Protein AF-A0A3L9I147-F1 (afdb_monomer_lite)

Foldseek 3Di:
DFDPDQQGACEPPVCDPVNVCVVCVVDPDPVVVVVVVVVNVVSRDDHPVVVQVVFDFDPDDPDTDTDDDD

Secondary structure (DSSP, 8-state):
----STT--SBTTTB-HHHHHHHHTT--SHHHHHHHHHHHHTTSPPPPHHHHTTSEEETTSSS-EEE---

pLDDT: mean 77.5, std 14.03, range [36.56, 94.06]

Sequence (70 aa):
MTNPQFAGHPFGTTVTAETLRNTFAPLSQWEDKYRQLIMLGKQLPALPDELKAQAKEIAGCENRVWLGYT

Organism: Escherichia coli (NCBI:txid562)

InterPro domains:
  IPR003808 Fe-S metabolism associated domain, SufE-like [PF02657] (23-68)
  IPR003808 Fe-S metabolism associated domain, SufE-like [PTHR43597] (10-68)

Structure (mmCIF, N/CA/C/O backbone):
data_AF-A0A3L9I147-F1
#
_entry.id   AF-A0A3L9I147-F1
#
loop_
_atom_site.group_PDB
_atom_site.id
_atom_site.type_symbol
_atom_site.label_atom_id
_atom_site.label_alt_id
_atom_site.label_comp_id
_atom_site.label_asym_id
_atom_site.label_entity_id
_atom_site.label_seq_id
_atom_site.pdbx_PDB_ins_code
_atom_site.Cartn_x
_atom_site.Cartn_y
_atom_site.Cartn_z
_atom_site.occupancy
_atom_site.B_iso_or_equiv
_atom_site.auth_seq_id
_atom_site.auth_comp_id
_atom_site.auth_asym_id
_atom_site.auth_atom_id
_atom_site.pdbx_PDB_model_num
ATOM 1 N N . MET A 1 1 ? 10.829 -15.455 2.340 1.00 36.56 1 MET A N 1
ATOM 2 C CA . MET A 1 1 ? 10.966 -16.089 1.014 1.00 36.56 1 MET A CA 1
ATOM 3 C C . MET A 1 1 ? 10.050 -15.328 0.067 1.00 36.56 1 MET A C 1
ATOM 5 O O . MET A 1 1 ? 8.845 -15.527 0.117 1.00 36.56 1 MET A O 1
ATOM 9 N N . THR A 1 2 ? 10.578 -14.346 -0.658 1.00 41.69 2 THR A N 1
ATOM 10 C CA . THR A 1 2 ? 9.823 -13.509 -1.605 1.00 41.69 2 THR A CA 1
ATOM 11 C C . THR A 1 2 ? 9.684 -14.260 -2.930 1.00 41.69 2 THR A C 1
ATOM 13 O O . THR A 1 2 ? 10.669 -14.764 -3.460 1.00 41.69 2 THR A O 1
ATOM 16 N N . ASN A 1 3 ? 8.448 -14.394 -3.413 1.00 44.47 3 ASN A N 1
ATOM 17 C CA . ASN A 1 3 ? 8.079 -15.095 -4.647 1.00 44.47 3 ASN A CA 1
ATOM 18 C C . ASN A 1 3 ? 8.826 -14.494 -5.863 1.00 44.47 3 ASN A C 1
ATOM 20 O O . ASN A 1 3 ? 8.933 -13.267 -5.922 1.00 44.47 3 ASN A O 1
ATOM 24 N N . PRO A 1 4 ? 9.293 -15.283 -6.854 1.00 50.44 4 PRO A N 1
ATOM 25 C CA . PRO A 1 4 ? 9.970 -14.778 -8.052 1.00 50.44 4 PRO A CA 1
ATOM 26 C C . PRO A 1 4 ? 8.964 -14.228 -9.081 1.00 50.44 4 PRO A C 1
ATOM 28 O O . PRO A 1 4 ? 9.077 -14.475 -10.277 1.00 50.44 4 PRO A O 1
ATOM 31 N N . GLN A 1 5 ? 7.940 -13.511 -8.617 1.00 56.56 5 GLN A N 1
ATOM 32 C CA . GLN A 1 5 ? 7.083 -12.721 -9.492 1.00 56.56 5 GLN A CA 1
ATOM 33 C C . GLN A 1 5 ? 7.815 -11.422 -9.825 1.00 56.56 5 GLN A C 1
ATOM 35 O O . GLN A 1 5 ? 8.436 -10.811 -8.952 1.00 56.56 5 GLN A O 1
ATOM 40 N N . PHE A 1 6 ? 7.775 -11.034 -11.101 1.00 58.53 6 PHE A N 1
ATOM 41 C CA . PHE A 1 6 ? 8.285 -9.756 -11.592 1.00 58.53 6 PHE A CA 1
ATOM 42 C C . PHE A 1 6 ? 7.863 -8.633 -10.628 1.00 58.53 6 PHE A C 1
ATOM 44 O O . PHE A 1 6 ? 6.675 -8.433 -10.400 1.00 58.53 6 PHE A O 1
ATOM 51 N N . ALA A 1 7 ? 8.842 -7.951 -10.022 1.00 64.31 7 ALA A N 1
ATOM 52 C CA . ALA A 1 7 ? 8.640 -6.961 -8.956 1.00 64.31 7 ALA A CA 1
ATOM 53 C C . ALA A 1 7 ? 7.913 -7.491 -7.696 1.00 64.31 7 ALA A C 1
ATOM 55 O O . ALA A 1 7 ? 6.869 -6.980 -7.292 1.00 64.31 7 ALA A O 1
ATOM 56 N N . GLY A 1 8 ? 8.501 -8.497 -7.038 1.00 68.44 8 GLY A N 1
ATOM 57 C CA . GLY A 1 8 ? 7.977 -9.079 -5.802 1.00 68.44 8 GLY A CA 1
ATOM 58 C C . GLY A 1 8 ? 7.670 -8.036 -4.722 1.00 68.44 8 GLY A C 1
ATOM 59 O O . GLY A 1 8 ? 8.568 -7.379 -4.200 1.00 68.44 8 GLY A O 1
ATOM 60 N N . HIS A 1 9 ? 6.395 -7.921 -4.356 1.00 79.88 9 HIS A N 1
ATOM 61 C CA . HIS A 1 9 ? 5.905 -7.006 -3.330 1.00 79.88 9 HIS A CA 1
ATOM 62 C C . HIS A 1 9 ? 5.178 -7.761 -2.206 1.00 79.88 9 HIS A C 1
ATOM 64 O O . HIS A 1 9 ? 4.609 -8.830 -2.439 1.00 79.88 9 HIS A O 1
ATOM 70 N N . PRO A 1 10 ? 5.136 -7.215 -0.977 1.00 80.88 10 PRO A N 1
ATOM 71 C CA . PRO A 1 10 ? 4.500 -7.890 0.155 1.00 80.88 10 PRO A CA 1
ATOM 72 C C . PRO A 1 10 ? 2.962 -7.836 0.120 1.00 80.88 10 PRO A C 1
ATOM 74 O O . PRO A 1 10 ? 2.309 -8.534 0.893 1.00 80.88 10 PRO A O 1
ATOM 77 N N . PHE A 1 11 ? 2.364 -7.018 -0.754 1.00 84.38 11 PHE A N 1
ATOM 78 C CA . PHE A 1 11 ? 0.910 -6.844 -0.847 1.00 84.38 11 PHE A CA 1
ATOM 79 C C . PHE A 1 11 ? 0.214 -8.070 -1.438 1.00 84.38 11 PHE A C 1
ATOM 81 O O . PHE A 1 11 ? 0.650 -8.603 -2.454 1.00 84.38 11 PHE A O 1
ATOM 88 N N . GLY A 1 12 ? -0.866 -8.518 -0.798 1.00 80.75 12 GLY A N 1
ATOM 89 C CA . GLY A 1 12 ? -1.649 -9.686 -1.216 1.00 80.75 12 GLY A CA 1
ATOM 90 C C . GLY A 1 12 ? -1.104 -11.032 -0.729 1.00 80.75 12 GLY A C 1
ATOM 91 O O . GLY A 1 12 ? -1.817 -12.026 -0.810 1.00 80.75 12 GLY A O 1
ATOM 92 N N . THR A 1 13 ? 0.115 -11.069 -0.180 1.00 81.38 13 THR A N 1
ATOM 93 C CA . THR A 1 13 ? 0.722 -12.274 0.410 1.00 81.38 13 THR A CA 1
ATOM 94 C C . THR A 1 13 ? 0.949 -12.081 1.908 1.00 81.38 13 THR A C 1
ATOM 96 O O . THR A 1 13 ? 0.186 -12.594 2.720 1.00 81.38 13 THR A O 1
ATOM 99 N N . THR A 1 14 ? 1.952 -11.285 2.280 1.00 83.31 14 THR A N 1
ATOM 100 C CA . THR A 1 14 ? 2.283 -10.973 3.679 1.00 83.31 14 THR A CA 1
ATOM 101 C C . THR A 1 14 ? 1.393 -9.860 4.238 1.00 83.31 14 THR A C 1
ATOM 103 O O . THR A 1 14 ? 0.973 -9.909 5.392 1.00 83.31 14 THR A O 1
ATOM 106 N N . VAL A 1 15 ? 1.083 -8.850 3.421 1.00 86.94 15 VAL A N 1
ATOM 107 C CA . VAL A 1 15 ? 0.157 -7.761 3.755 1.00 86.94 15 VAL A CA 1
ATOM 108 C C . VAL A 1 15 ? -1.198 -8.079 3.133 1.00 86.94 15 VAL A C 1
ATOM 110 O O . VAL A 1 15 ? -1.397 -7.913 1.928 1.00 86.94 15 VAL A O 1
ATOM 113 N N . THR A 1 16 ? -2.130 -8.554 3.955 1.00 90.81 16 THR A N 1
ATOM 114 C CA . THR A 1 16 ? -3.479 -8.951 3.532 1.00 90.81 16 THR A CA 1
ATOM 115 C C . THR A 1 16 ? -4.489 -7.820 3.719 1.00 90.81 16 THR A C 1
ATOM 117 O O . THR A 1 16 ? -4.265 -6.865 4.468 1.00 90.81 16 THR A O 1
ATOM 120 N N . ALA A 1 17 ? -5.649 -7.940 3.067 1.00 90.31 17 ALA A N 1
ATOM 121 C CA . ALA A 1 17 ? -6.750 -6.993 3.245 1.00 90.31 17 ALA A CA 1
ATOM 122 C C . ALA A 1 17 ? -7.216 -6.900 4.710 1.00 90.31 17 ALA A C 1
ATOM 124 O O . ALA A 1 17 ? -7.616 -5.829 5.159 1.00 90.31 17 ALA A O 1
ATOM 125 N N . GLU A 1 18 ? -7.141 -7.998 5.465 1.00 91.88 18 GLU A N 1
ATOM 126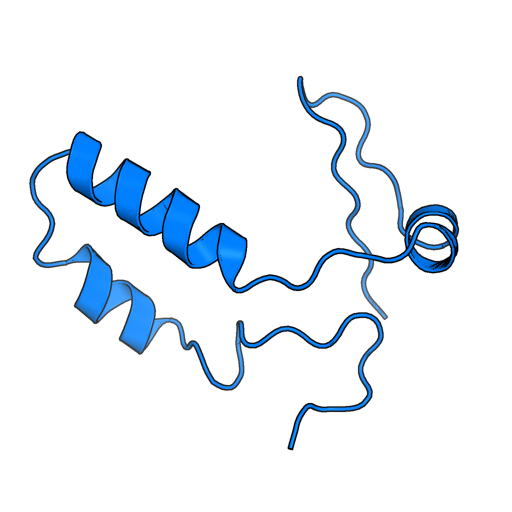 C CA . GLU A 1 18 ? -7.489 -8.022 6.886 1.00 91.88 18 GLU A CA 1
ATOM 127 C C . GLU A 1 18 ? -6.495 -7.209 7.725 1.00 91.88 18 GLU A C 1
ATOM 129 O O . GLU A 1 18 ? -6.910 -6.342 8.494 1.00 91.88 18 GLU A O 1
ATOM 134 N N . THR A 1 19 ? -5.188 -7.381 7.493 1.00 90.25 19 THR A N 1
ATOM 135 C CA . THR A 1 19 ? -4.144 -6.570 8.140 1.00 90.25 19 THR A CA 1
ATOM 136 C C . THR A 1 19 ? -4.334 -5.082 7.855 1.00 90.25 19 THR A C 1
ATOM 138 O O . THR A 1 19 ? -4.213 -4.256 8.762 1.00 90.25 19 THR A O 1
ATOM 141 N N . LEU A 1 20 ? -4.685 -4.722 6.616 1.00 91.19 20 LEU A N 1
ATOM 142 C CA . LEU A 1 20 ? -4.973 -3.333 6.254 1.00 91.19 20 LEU A CA 1
ATOM 143 C C . LEU A 1 20 ? -6.208 -2.808 6.994 1.00 91.19 20 LEU A C 1
ATOM 145 O O . LEU A 1 20 ? -6.140 -1.740 7.597 1.00 91.19 20 LEU A O 1
ATOM 149 N N . ARG A 1 21 ? -7.314 -3.559 7.027 1.00 92.25 21 ARG A N 1
ATOM 150 C CA . ARG A 1 21 ? -8.518 -3.155 7.774 1.00 92.25 21 ARG A CA 1
ATOM 151 C C . ARG A 1 21 ? -8.219 -2.947 9.256 1.00 92.25 21 ARG A C 1
ATOM 153 O O . ARG A 1 21 ? -8.591 -1.907 9.783 1.00 92.25 21 ARG A O 1
ATOM 160 N N . ASN A 1 22 ? -7.487 -3.858 9.892 1.00 92.69 22 ASN A N 1
ATOM 161 C CA . ASN A 1 22 ? -7.113 -3.740 11.305 1.00 92.69 22 ASN A CA 1
ATOM 162 C C . ASN A 1 22 ? -6.198 -2.536 11.576 1.00 92.69 22 ASN A C 1
ATOM 164 O O . ASN A 1 22 ? -6.282 -1.921 12.633 1.00 92.69 22 ASN A O 1
ATOM 168 N N . THR A 1 23 ? -5.352 -2.174 10.610 1.00 89.50 23 THR A N 1
ATOM 169 C CA . THR A 1 23 ? -4.442 -1.024 10.716 1.00 89.50 23 THR A CA 1
ATOM 170 C C . THR A 1 23 ? -5.169 0.308 10.516 1.00 89.50 23 THR A C 1
ATOM 172 O O . THR A 1 23 ? -4.878 1.276 11.211 1.00 89.50 23 THR A O 1
ATOM 175 N N . PHE A 1 24 ? -6.117 0.375 9.577 1.00 91.81 24 PHE A N 1
ATOM 176 C CA . PHE A 1 24 ? -6.821 1.613 9.222 1.00 91.81 24 PHE A CA 1
ATOM 177 C C . PHE A 1 24 ? -8.115 1.851 10.015 1.00 91.81 24 PHE A C 1
ATOM 179 O O . PHE A 1 24 ? -8.523 3.003 10.146 1.00 91.81 24 PHE A O 1
ATOM 186 N N . ALA A 1 25 ? -8.756 0.808 10.551 1.00 92.94 25 ALA A N 1
ATOM 187 C CA . ALA A 1 25 ? -9.977 0.915 11.355 1.00 92.94 25 ALA A CA 1
ATOM 188 C C . ALA A 1 25 ? -9.854 1.821 12.598 1.00 92.94 25 ALA A C 1
ATOM 190 O O . ALA A 1 25 ? -10.775 2.606 12.821 1.00 92.94 25 ALA A O 1
ATOM 191 N N . PRO A 1 26 ? -8.765 1.775 13.396 1.00 93.06 26 PRO A N 1
ATOM 192 C CA . PRO A 1 26 ? -8.625 2.660 14.554 1.00 93.06 26 PRO A CA 1
ATOM 193 C C . PRO A 1 26 ? -8.228 4.098 14.184 1.00 93.06 26 PRO A C 1
ATOM 195 O O . PRO A 1 26 ? -8.300 4.984 15.033 1.00 93.06 26 PRO A O 1
ATOM 198 N N . LEU A 1 27 ? -7.804 4.361 12.942 1.00 92.19 27 LEU A N 1
ATOM 199 C CA . LEU A 1 27 ? -7.394 5.698 12.513 1.00 92.19 27 LEU A CA 1
ATOM 200 C C . LEU A 1 27 ? -8.637 6.544 12.220 1.00 92.19 27 LEU A C 1
ATOM 202 O O . LEU A 1 27 ? -9.323 6.340 11.217 1.00 92.19 27 LEU A O 1
ATOM 206 N N . SER A 1 28 ? -8.927 7.520 13.076 1.00 89.06 28 SER A N 1
ATOM 207 C CA . SER A 1 28 ? -10.038 8.458 12.873 1.00 89.06 28 SER A CA 1
ATOM 208 C C . SER A 1 28 ? -9.607 9.732 12.142 1.00 89.06 28 SER A C 1
ATOM 210 O O . SER A 1 28 ? -10.383 10.268 11.353 1.00 89.06 28 SER A O 1
ATOM 212 N N . GLN A 1 29 ? -8.368 10.191 12.354 1.00 94.06 29 GLN A N 1
ATOM 213 C CA . GLN A 1 29 ? -7.833 11.403 11.733 1.00 94.06 29 GLN A CA 1
ATOM 214 C C . GLN A 1 29 ? -7.355 11.138 10.306 1.00 94.06 29 GLN A C 1
ATOM 216 O O . GLN A 1 29 ? -6.730 10.118 10.006 1.00 94.06 29 GLN A O 1
ATOM 221 N N . TRP A 1 30 ? -7.636 12.081 9.410 1.00 92.94 30 TRP A N 1
ATOM 222 C CA . TRP A 1 30 ? -7.236 11.974 8.007 1.00 92.94 30 TRP A CA 1
ATOM 223 C C . TRP A 1 30 ? -5.710 12.048 7.840 1.00 92.94 30 TRP A C 1
ATOM 225 O O . TR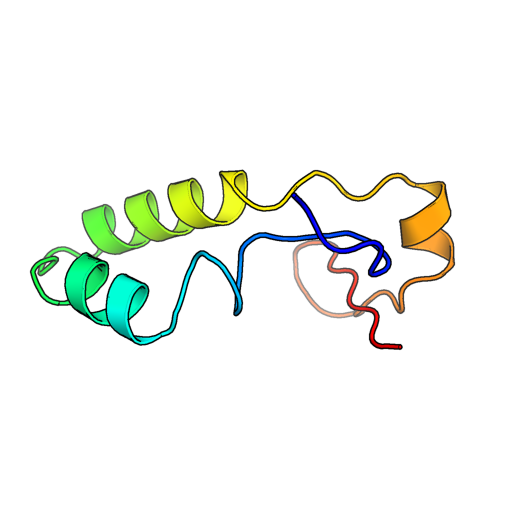P A 1 30 ? -5.159 11.337 7.001 1.00 92.94 30 TRP A O 1
ATOM 235 N N . GLU A 1 31 ? -5.027 12.834 8.676 1.00 92.88 31 GLU A N 1
ATOM 236 C CA . GLU A 1 31 ? -3.565 12.971 8.667 1.00 92.88 31 GLU A CA 1
ATOM 237 C C . GLU A 1 31 ? -2.876 11.642 8.984 1.00 92.88 31 GLU A C 1
ATOM 239 O O . GLU A 1 31 ? -1.941 11.247 8.286 1.00 92.88 31 GLU A O 1
ATOM 244 N N . ASP A 1 32 ? -3.380 10.904 9.977 1.00 92.00 32 ASP A N 1
ATOM 245 C CA . ASP A 1 32 ? -2.832 9.600 10.349 1.00 92.00 32 ASP A CA 1
ATOM 246 C C . ASP A 1 32 ? -3.052 8.563 9.247 1.00 92.00 32 ASP A C 1
ATOM 248 O O . ASP A 1 32 ? -2.135 7.810 8.915 1.00 92.00 32 ASP A O 1
ATOM 252 N N . LYS A 1 33 ? -4.229 8.565 8.602 1.00 90.75 33 LYS A N 1
ATOM 253 C CA . LYS A 1 33 ? -4.485 7.716 7.424 1.00 90.75 33 LYS A CA 1
ATOM 254 C C . LYS A 1 33 ? -3.511 8.032 6.295 1.00 90.75 33 LYS A C 1
ATOM 256 O O . LYS A 1 33 ? -2.983 7.115 5.668 1.00 90.75 33 LYS A O 1
ATOM 261 N N . TYR A 1 34 ? -3.246 9.313 6.051 1.00 92.38 34 TYR A N 1
ATOM 262 C CA . TYR A 1 34 ? -2.318 9.745 5.011 1.00 92.38 34 TYR A CA 1
ATOM 263 C C . TYR A 1 34 ? -0.883 9.307 5.318 1.00 92.38 34 TYR A C 1
ATOM 265 O O . TYR A 1 34 ? -0.199 8.731 4.469 1.00 92.38 34 TYR A O 1
ATOM 273 N N . ARG A 1 35 ? -0.440 9.496 6.564 1.00 91.19 35 ARG A N 1
ATOM 274 C CA . ARG A 1 35 ? 0.874 9.040 7.032 1.00 91.19 35 ARG A CA 1
ATOM 275 C C . ARG A 1 35 ? 1.014 7.528 6.891 1.00 91.19 35 ARG A C 1
ATOM 277 O O . ARG A 1 35 ? 2.040 7.051 6.403 1.00 91.19 35 ARG A O 1
ATOM 284 N N . GLN A 1 36 ? -0.032 6.788 7.250 1.00 90.94 36 GLN A N 1
ATOM 285 C CA . GLN A 1 36 ? -0.052 5.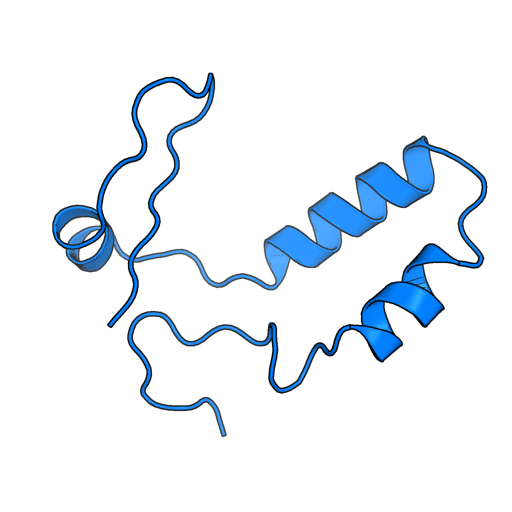336 7.146 1.00 90.94 36 GLN A CA 1
ATOM 286 C C . GLN A 1 36 ? 0.004 4.862 5.689 1.00 90.94 36 GLN A C 1
ATOM 288 O O . GLN A 1 36 ? 0.727 3.912 5.392 1.00 90.94 36 GLN A O 1
ATOM 293 N N . LEU A 1 37 ? -0.675 5.549 4.765 1.00 90.00 37 LEU A N 1
ATOM 294 C CA . LEU A 1 37 ? -0.581 5.277 3.326 1.00 90.00 37 LEU A CA 1
ATOM 295 C C . LEU A 1 37 ? 0.835 5.500 2.788 1.00 90.00 37 LEU A C 1
ATOM 297 O O . LEU A 1 37 ? 1.346 4.651 2.058 1.00 90.00 37 LEU A O 1
ATOM 301 N N . ILE A 1 38 ? 1.503 6.588 3.185 1.00 89.88 38 ILE A N 1
ATOM 302 C 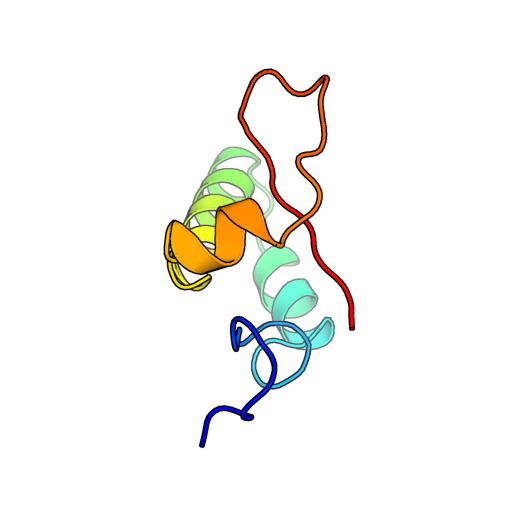CA . ILE A 1 38 ? 2.903 6.830 2.805 1.00 89.88 38 ILE A CA 1
ATOM 303 C C . ILE A 1 38 ? 3.794 5.697 3.323 1.00 89.88 38 ILE A C 1
ATOM 305 O O . ILE A 1 38 ? 4.647 5.196 2.591 1.00 89.88 38 ILE A O 1
ATOM 309 N N . MET A 1 39 ? 3.603 5.277 4.577 1.00 88.75 39 MET A N 1
ATOM 310 C CA . MET A 1 39 ? 4.393 4.194 5.168 1.00 88.75 39 MET A CA 1
ATOM 311 C C . MET A 1 39 ? 4.163 2.859 4.477 1.00 88.75 39 MET A C 1
ATOM 313 O O . MET A 1 39 ? 5.122 2.120 4.255 1.00 88.75 39 MET A O 1
ATOM 317 N N . LEU A 1 40 ? 2.923 2.586 4.079 1.00 88.31 40 LE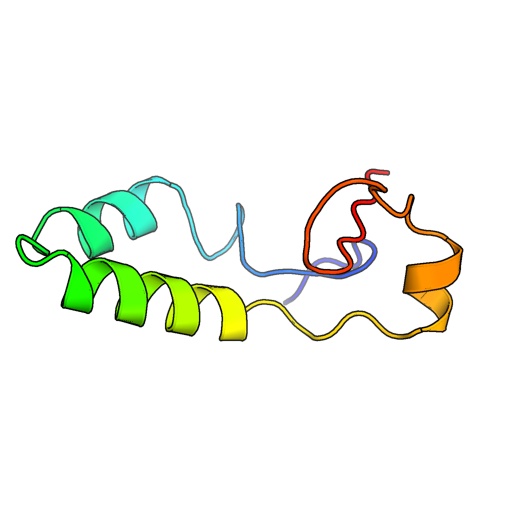U A N 1
ATOM 318 C CA . LEU A 1 40 ? 2.585 1.422 3.279 1.00 88.31 40 LEU A CA 1
ATOM 319 C C . LEU A 1 40 ? 3.284 1.482 1.913 1.00 88.31 40 LEU A C 1
ATOM 321 O O . LEU A 1 40 ? 3.935 0.519 1.524 1.00 88.31 40 LEU A O 1
ATOM 325 N N . GLY A 1 41 ? 3.244 2.632 1.235 1.00 86.44 41 GLY A N 1
ATOM 326 C CA . GLY A 1 41 ? 3.918 2.843 -0.049 1.00 86.44 41 GLY A CA 1
ATOM 327 C C . GLY A 1 41 ? 5.432 2.618 0.006 1.00 86.44 41 GLY A C 1
ATOM 328 O O . GLY A 1 41 ? 5.999 2.090 -0.944 1.00 86.44 41 GLY A O 1
ATOM 329 N N . LYS A 1 42 ? 6.092 2.920 1.134 1.00 85.06 42 LYS A N 1
ATOM 330 C CA . LYS A 1 42 ? 7.529 2.633 1.320 1.00 85.06 42 LYS A CA 1
ATOM 331 C C . LYS A 1 42 ? 7.866 1.143 1.417 1.00 85.06 42 LYS A C 1
ATOM 333 O O . LYS A 1 42 ? 9.029 0.790 1.252 1.00 85.06 42 LYS A O 1
ATOM 338 N N . GLN A 1 43 ? 6.892 0.279 1.706 1.00 81.81 43 GLN A N 1
ATOM 339 C CA . GLN A 1 43 ? 7.104 -1.173 1.688 1.00 81.81 43 GLN A CA 1
ATOM 340 C C . GLN A 1 43 ? 7.104 -1.740 0.265 1.00 81.81 43 GLN A C 1
ATOM 342 O O . GLN A 1 43 ? 7.510 -2.886 0.070 1.00 81.81 43 GLN A O 1
ATOM 347 N N . LEU A 1 44 ? 6.649 -0.962 -0.724 1.00 83.00 44 LEU A N 1
ATOM 348 C CA . LEU A 1 44 ? 6.790 -1.327 -2.123 1.00 83.00 44 LEU A CA 1
ATOM 349 C C . LEU A 1 44 ? 8.254 -1.105 -2.538 1.00 83.00 44 LEU A C 1
ATOM 351 O O . LEU A 1 44 ? 8.738 0.027 -2.456 1.00 83.00 44 LEU A O 1
ATOM 355 N N . PRO A 1 45 ? 8.981 -2.151 -2.968 1.00 79.44 45 PRO A N 1
ATOM 356 C CA . PRO A 1 45 ? 10.337 -1.972 -3.463 1.00 79.44 45 PRO A CA 1
ATOM 357 C C . PRO A 1 45 ? 10.335 -1.089 -4.713 1.00 79.44 45 PRO A C 1
ATOM 359 O O . PRO A 1 45 ? 9.416 -1.139 -5.532 1.00 79.44 45 PRO A O 1
ATOM 362 N N . ALA A 1 46 ? 11.381 -0.276 -4.861 1.00 76.75 46 ALA A N 1
ATOM 363 C CA . ALA A 1 46 ? 11.547 0.553 -6.045 1.00 76.75 46 ALA A CA 1
ATOM 364 C C . ALA A 1 46 ? 11.670 -0.335 -7.292 1.00 76.75 46 ALA A C 1
ATOM 366 O O . ALA A 1 46 ? 12.475 -1.266 -7.317 1.00 76.75 46 ALA A O 1
ATOM 367 N N . LEU A 1 47 ? 10.882 -0.034 -8.326 1.00 74.00 47 LEU A N 1
ATOM 368 C CA . LEU A 1 47 ? 10.982 -0.720 -9.609 1.00 74.00 47 LEU A CA 1
ATOM 369 C C . LEU A 1 47 ? 12.282 -0.279 -10.317 1.00 74.00 47 LEU A C 1
ATOM 371 O O . LEU A 1 47 ? 12.453 0.927 -10.525 1.00 74.00 47 LEU A O 1
ATOM 375 N N . PRO A 1 48 ? 13.182 -1.199 -10.709 1.00 73.19 48 PRO A N 1
ATOM 376 C CA . PRO A 1 48 ? 14.315 -0.874 -11.569 1.00 73.19 48 PRO A CA 1
ATOM 377 C C . PRO A 1 48 ? 13.843 -0.348 -12.930 1.00 73.19 48 PRO A C 1
ATOM 379 O O . PRO A 1 48 ? 12.818 -0.788 -13.452 1.00 73.19 48 PRO A O 1
ATOM 382 N N . ASP A 1 49 ? 14.592 0.583 -13.522 1.00 70.25 49 ASP A N 1
ATOM 383 C CA . ASP A 1 49 ? 14.242 1.229 -14.798 1.00 70.25 49 ASP A CA 1
ATOM 384 C C . ASP A 1 49 ? 14.085 0.238 -15.964 1.00 70.25 49 ASP A C 1
ATOM 386 O O . ASP A 1 49 ? 13.227 0.430 -16.825 1.00 70.25 49 ASP A O 1
ATOM 390 N N . GLU A 1 50 ? 14.813 -0.881 -15.936 1.00 68.31 50 GLU A N 1
ATOM 391 C CA . GLU A 1 50 ? 14.667 -1.986 -16.896 1.00 68.31 50 GLU A CA 1
ATOM 392 C C . GLU A 1 50 ? 13.263 -2.612 -16.865 1.00 68.31 50 GLU A C 1
ATOM 394 O O . GLU A 1 50 ? 12.718 -2.991 -17.902 1.00 68.31 50 GLU A O 1
ATOM 399 N N . LEU A 1 51 ? 12.645 -2.674 -15.679 1.00 65.50 51 LEU A N 1
ATOM 400 C CA . LEU A 1 51 ? 11.275 -3.160 -15.503 1.00 65.50 51 LEU A CA 1
ATOM 401 C C . LEU A 1 51 ? 10.238 -2.069 -15.783 1.00 65.50 51 LEU A C 1
ATOM 403 O O . LEU A 1 51 ? 9.136 -2.386 -16.226 1.00 65.50 51 LEU A O 1
ATOM 407 N N . LYS A 1 52 ? 10.579 -0.787 -15.593 1.00 67.31 52 LYS A N 1
ATOM 408 C CA . LYS A 1 52 ? 9.696 0.329 -15.978 1.00 67.31 52 LYS A CA 1
ATOM 409 C C . LYS A 1 52 ? 9.470 0.381 -17.487 1.00 67.31 52 LYS A C 1
ATOM 411 O O . LYS A 1 52 ? 8.370 0.716 -17.904 1.00 67.31 52 LYS A O 1
ATOM 416 N N . ALA A 1 53 ? 10.478 0.019 -18.285 1.00 62.81 53 ALA A N 1
ATOM 417 C CA . ALA A 1 53 ? 10.364 -0.051 -19.742 1.00 62.81 53 ALA A CA 1
ATOM 418 C C . ALA A 1 53 ? 9.424 -1.174 -20.222 1.00 62.81 53 ALA A C 1
ATOM 420 O O . ALA A 1 53 ? 8.812 -1.052 -21.280 1.00 62.81 53 ALA A O 1
ATOM 421 N N . GLN A 1 54 ? 9.307 -2.260 -19.449 1.00 61.12 54 GLN A N 1
ATOM 422 C CA . GLN A 1 54 ? 8.401 -3.379 -19.742 1.00 61.12 54 GLN A CA 1
ATOM 423 C C . GLN A 1 54 ? 6.996 -3.172 -19.152 1.00 61.12 54 GLN A C 1
ATOM 425 O O . GLN A 1 54 ? 6.026 -3.743 -19.648 1.00 61.12 54 GLN A O 1
ATOM 430 N N . ALA A 1 55 ? 6.872 -2.362 -18.098 1.00 63.47 55 ALA A N 1
ATOM 431 C CA . ALA A 1 55 ? 5.597 -2.014 -17.488 1.00 63.47 55 ALA A CA 1
ATOM 432 C C . ALA A 1 55 ? 4.844 -0.968 -18.324 1.00 63.47 55 ALA A C 1
ATOM 434 O O . ALA A 1 55 ? 5.429 -0.033 -18.871 1.00 63.47 55 ALA A O 1
ATOM 435 N N . LYS A 1 56 ? 3.514 -1.091 -18.393 1.00 68.12 56 LYS A N 1
ATOM 436 C CA . LYS A 1 56 ? 2.683 -0.119 -19.101 1.00 68.12 56 LYS A CA 1
ATOM 437 C C . LYS A 1 56 ? 2.613 1.159 -18.267 1.00 68.12 56 LYS A C 1
ATOM 439 O O . LYS A 1 56 ? 2.016 1.172 -17.189 1.00 68.12 56 LYS A O 1
ATOM 444 N N . GLU A 1 57 ? 3.251 2.221 -18.753 1.00 74.38 57 GLU A N 1
ATOM 445 C CA . GLU A 1 57 ? 3.102 3.554 -18.171 1.00 74.38 57 GLU A CA 1
ATOM 446 C C . GLU A 1 57 ? 1.636 3.988 -18.293 1.00 74.38 57 GLU A C 1
ATOM 448 O O . GLU A 1 57 ? 1.039 3.962 -19.375 1.00 74.38 57 GLU A O 1
ATOM 453 N N . ILE A 1 58 ? 1.040 4.359 -17.163 1.00 72.44 58 ILE A N 1
ATOM 454 C CA . ILE A 1 58 ? -0.312 4.900 -17.105 1.00 72.44 58 ILE A CA 1
ATOM 455 C C . ILE A 1 58 ? -0.198 6.413 -17.291 1.00 72.44 58 ILE A C 1
ATOM 457 O O . ILE A 1 58 ? 0.075 7.156 -16.348 1.00 72.44 58 ILE A O 1
ATOM 461 N N . ALA A 1 59 ? -0.396 6.865 -18.528 1.00 64.00 59 ALA A N 1
ATOM 462 C CA . ALA A 1 59 ? -0.455 8.285 -18.854 1.00 64.00 59 ALA A CA 1
ATOM 463 C C . ALA A 1 59 ? -1.725 8.934 -18.265 1.00 64.00 59 ALA A C 1
ATOM 465 O O . ALA A 1 59 ? -2.804 8.342 -18.309 1.00 64.00 59 ALA A O 1
ATOM 466 N N . GLY A 1 60 ? -1.608 10.166 -17.752 1.00 64.31 60 GLY A N 1
ATOM 467 C CA . GLY A 1 60 ? -2.750 10.968 -17.279 1.00 64.31 60 GLY A CA 1
ATOM 468 C C . GLY A 1 60 ? -2.855 11.168 -15.763 1.00 64.31 60 GLY A C 1
ATOM 469 O O . GLY A 1 60 ? -3.821 11.769 -15.304 1.00 64.31 60 GLY A O 1
ATOM 470 N N . CYS A 1 61 ? -1.879 10.707 -14.981 1.00 60.56 61 CYS A N 1
ATOM 471 C CA . CYS A 1 61 ? -1.756 11.063 -13.569 1.00 60.56 61 CYS A CA 1
ATOM 472 C C . CYS A 1 61 ? -0.716 12.188 -13.412 1.00 60.56 61 CYS A C 1
ATOM 474 O O . CYS A 1 61 ? 0.265 12.224 -14.154 1.00 60.56 61 CYS A O 1
ATOM 476 N N . GLU A 1 62 ? -0.902 13.101 -12.450 1.00 62.84 62 GLU A N 1
ATOM 477 C CA . GLU A 1 62 ? 0.081 14.163 -12.140 1.00 62.84 62 GLU A CA 1
ATOM 478 C C . GLU A 1 62 ? 1.460 13.591 -11.760 1.00 62.84 62 GLU A C 1
ATOM 480 O O . GLU A 1 62 ? 2.473 14.286 -11.817 1.00 62.84 62 GLU A O 1
ATOM 485 N N . ASN A 1 63 ? 1.505 12.303 -11.410 1.00 71.00 63 ASN A N 1
ATOM 486 C CA . ASN A 1 63 ? 2.714 11.556 -11.123 1.00 71.00 63 ASN A CA 1
ATOM 487 C C . ASN A 1 63 ? 2.862 10.367 -12.086 1.00 71.00 63 ASN A C 1
ATOM 489 O O . ASN A 1 63 ? 1.870 9.759 -12.482 1.00 71.00 63 ASN A O 1
ATOM 493 N N . ARG A 1 64 ? 4.096 9.998 -12.450 1.00 76.25 64 ARG A N 1
ATOM 494 C CA . ARG A 1 64 ? 4.332 8.848 -13.340 1.00 76.25 64 ARG A CA 1
ATOM 495 C C . ARG A 1 64 ? 4.027 7.543 -12.606 1.00 76.25 64 ARG A C 1
ATOM 497 O O . ARG A 1 64 ? 4.607 7.274 -11.554 1.00 76.25 64 ARG A O 1
ATOM 504 N N . VAL A 1 65 ? 3.124 6.740 -13.166 1.00 79.94 65 VAL A N 1
ATOM 505 C CA . VAL A 1 65 ? 2.694 5.457 -12.597 1.00 79.94 65 VAL A CA 1
ATOM 506 C C . VAL A 1 65 ? 2.946 4.352 -13.611 1.00 79.94 65 VAL A C 1
ATOM 508 O O . VAL A 1 65 ? 2.556 4.459 -14.770 1.00 79.94 65 VAL A O 1
ATOM 511 N N . TRP A 1 66 ? 3.562 3.268 -13.154 1.00 79.25 66 TRP A N 1
ATOM 512 C CA . TRP A 1 66 ? 3.786 2.063 -13.944 1.00 79.25 66 TRP A CA 1
ATOM 513 C C . TRP A 1 66 ? 2.999 0.918 -13.327 1.00 79.25 66 TRP A C 1
ATOM 515 O O . TRP A 1 66 ? 3.110 0.670 -12.125 1.00 79.25 66 TRP A O 1
ATOM 525 N N . LEU A 1 67 ? 2.216 0.220 -14.147 1.00 76.44 67 LEU A N 1
ATOM 526 C CA . LEU A 1 67 ? 1.506 -0.984 -13.734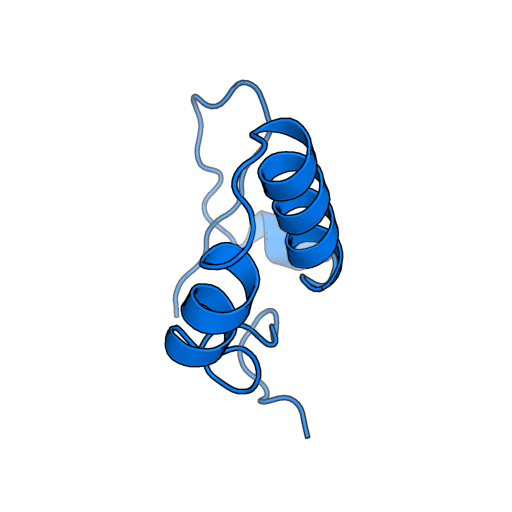 1.00 76.44 67 LEU A CA 1
ATOM 527 C C . LEU A 1 67 ? 1.747 -2.079 -14.772 1.00 76.44 67 LEU A C 1
ATOM 529 O O . LEU A 1 67 ? 1.487 -1.903 -15.962 1.00 76.44 67 LEU A O 1
ATOM 533 N N . GLY A 1 68 ? 2.255 -3.214 -14.309 1.00 72.94 68 GLY A N 1
ATOM 534 C CA . GLY A 1 68 ? 2.383 -4.434 -15.094 1.00 72.94 68 GLY A CA 1
ATOM 535 C C . GLY A 1 68 ? 1.591 -5.549 -14.428 1.00 72.94 68 GLY A C 1
ATOM 536 O O . GLY A 1 68 ? 1.521 -5.612 -13.203 1.00 72.94 68 GLY A O 1
ATOM 537 N N . TYR A 1 69 ? 0.998 -6.422 -15.233 1.00 68.38 69 TYR A N 1
ATOM 538 C CA . TYR A 1 69 ? 0.493 -7.716 -14.789 1.00 68.38 69 TYR A CA 1
ATOM 539 C C . TYR A 1 69 ? 1.095 -8.779 -15.711 1.00 68.38 69 TYR A C 1
ATOM 541 O O . TYR A 1 69 ? 1.349 -8.494 -16.883 1.00 68.38 69 TYR A O 1
ATOM 549 N N . THR A 1 70 ? 1.381 -9.959 -15.169 1.00 55.09 70 THR A N 1
ATOM 550 C CA . THR A 1 70 ? 1.781 -11.145 -15.946 1.00 55.09 70 THR A CA 1
ATOM 551 C C . THR A 1 70 ? 0.692 -12.191 -15.831 1.00 55.09 70 THR A C 1
ATOM 553 O O . THR A 1 70 ? 0.088 -12.265 -14.735 1.00 55.09 70 THR A O 1
#

Radius of gyration: 14.44 Å; chains: 1; bounding box: 25×30×34 Å